Protein AF-C8PHV4-F1 (afdb_monomer_lite)

Structure (mmCIF, N/CA/C/O backbone):
data_AF-C8PHV4-F1
#
_entry.id   AF-C8PHV4-F1
#
loop_
_atom_site.group_PDB
_atom_site.id
_atom_site.type_symbol
_atom_site.label_atom_id
_atom_site.label_alt_id
_atom_site.label_comp_id
_atom_site.label_asym_id
_atom_site.label_entity_id
_atom_site.label_seq_id
_atom_site.pdbx_PDB_ins_code
_atom_site.Cartn_x
_atom_site.Cartn_y
_atom_site.Cartn_z
_atom_site.occupancy
_atom_site.B_iso_or_equiv
_atom_site.auth_seq_id
_atom_site.auth_comp_id
_atom_site.auth_asym_id
_atom_site.auth_atom_id
_atom_site.pdbx_PDB_model_num
ATOM 1 N N . MET A 1 1 ? -30.686 16.650 13.108 1.00 59.38 1 MET A N 1
ATOM 2 C CA . MET A 1 1 ? -30.000 15.373 13.413 1.00 59.38 1 MET A CA 1
ATOM 3 C C . MET A 1 1 ? -30.999 14.521 14.177 1.00 59.38 1 MET A C 1
ATOM 5 O O . MET A 1 1 ? -31.559 15.042 15.129 1.00 59.38 1 MET A O 1
ATOM 9 N N . SER A 1 2 ? -31.331 13.312 13.713 1.00 76.31 2 SER A N 1
ATOM 10 C CA . SER A 1 2 ? -32.359 12.484 14.365 1.00 76.31 2 SER A CA 1
ATOM 11 C C . SER A 1 2 ? -31.828 11.884 15.671 1.00 76.31 2 SER A C 1
ATOM 13 O O . SER A 1 2 ? -30.636 11.595 15.772 1.00 76.31 2 SER A O 1
ATOM 15 N N . GLU A 1 3 ? -32.700 11.666 16.656 1.00 83.81 3 GLU A N 1
ATOM 16 C CA . GLU A 1 3 ? -32.348 11.044 17.947 1.00 83.81 3 GLU A CA 1
ATOM 17 C C . GLU A 1 3 ? -31.638 9.695 17.760 1.00 83.81 3 GLU A C 1
ATOM 19 O O . GLU A 1 3 ? -30.653 9.396 18.433 1.00 83.81 3 GLU A O 1
ATOM 24 N N . LYS A 1 4 ? -32.062 8.925 16.749 1.00 82.69 4 LYS A N 1
ATOM 25 C CA . LYS A 1 4 ? -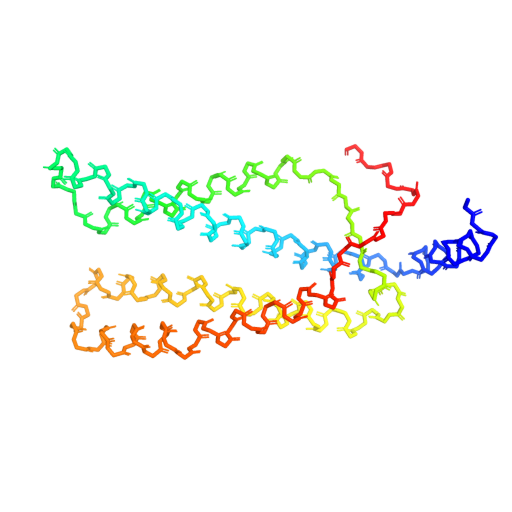31.419 7.669 16.344 1.00 82.69 4 LYS A CA 1
ATOM 26 C C . LYS A 1 4 ? -29.940 7.851 15.983 1.00 82.69 4 LYS A C 1
ATOM 28 O O . LYS A 1 4 ? -29.110 7.054 16.401 1.00 82.69 4 LYS A O 1
ATOM 33 N N . PHE A 1 5 ? -29.596 8.910 15.249 1.00 79.75 5 PHE A N 1
ATOM 34 C CA . PHE A 1 5 ? -28.210 9.184 14.862 1.00 79.75 5 PHE A CA 1
ATOM 35 C C . PHE A 1 5 ? -27.348 9.576 16.070 1.00 79.75 5 PHE A C 1
ATOM 37 O O . PHE A 1 5 ? -26.183 9.197 16.157 1.00 79.75 5 PHE A O 1
ATOM 44 N N . GLN A 1 6 ? -27.915 10.313 17.028 1.00 81.19 6 GLN A N 1
ATOM 45 C CA . GLN A 1 6 ? -27.213 10.658 18.266 1.00 81.19 6 GLN A CA 1
ATOM 46 C C . GLN A 1 6 ? -26.957 9.425 19.140 1.00 81.19 6 GLN A C 1
ATOM 48 O O . GLN A 1 6 ? -25.861 9.292 19.686 1.00 81.19 6 GLN A O 1
ATOM 53 N N . ALA A 1 7 ? -27.930 8.514 19.229 1.00 85.38 7 ALA A N 1
ATOM 54 C CA . ALA A 1 7 ? -27.778 7.246 19.935 1.00 85.38 7 ALA A CA 1
ATOM 55 C C . ALA A 1 7 ? -26.704 6.354 19.287 1.00 85.38 7 ALA A C 1
ATOM 57 O O . ALA A 1 7 ? -25.813 5.880 19.988 1.00 85.38 7 ALA A O 1
ATOM 58 N N . GLU A 1 8 ? -26.723 6.201 17.957 1.00 83.94 8 GLU A N 1
ATOM 59 C CA . GLU A 1 8 ? -25.713 5.426 17.217 1.00 83.94 8 GLU A CA 1
ATOM 60 C C . GLU A 1 8 ? -24.298 5.998 17.391 1.00 83.94 8 GLU A C 1
ATOM 62 O O . GLU A 1 8 ? -23.342 5.248 17.588 1.00 83.94 8 GLU A O 1
ATOM 67 N N . MET A 1 9 ? -24.145 7.326 17.359 1.00 84.06 9 MET A N 1
ATOM 68 C CA . MET A 1 9 ? -22.850 7.971 17.594 1.00 84.06 9 MET A CA 1
ATOM 69 C C . MET A 1 9 ? -22.354 7.757 19.026 1.00 84.06 9 MET A C 1
ATOM 71 O O . MET A 1 9 ? -21.175 7.476 19.217 1.00 84.06 9 MET A O 1
ATOM 75 N N . LYS A 1 10 ? -23.244 7.845 20.022 1.00 86.44 10 LYS A N 1
ATOM 76 C CA . LYS A 1 10 ? -22.900 7.595 21.428 1.00 86.44 10 LYS A CA 1
ATOM 77 C C . LYS A 1 10 ? -22.463 6.144 21.654 1.00 86.44 10 LYS A C 1
ATOM 79 O O . LYS A 1 10 ? -21.454 5.914 22.310 1.00 86.44 10 LYS A O 1
ATOM 84 N N . GLU A 1 11 ? -23.166 5.183 21.056 1.00 89.00 11 GLU A N 1
ATOM 85 C CA . GLU A 1 11 ? -22.778 3.767 21.093 1.00 89.00 11 GLU A CA 1
ATOM 86 C C . GLU A 1 11 ? -21.391 3.549 20.463 1.00 89.00 11 GLU A C 1
ATOM 88 O O . GLU A 1 11 ? -20.565 2.804 20.995 1.00 89.00 11 GLU A O 1
ATOM 93 N N . LEU A 1 12 ? -21.108 4.210 19.334 1.00 87.69 12 LEU A N 1
ATOM 94 C CA . LEU A 1 12 ? -19.807 4.117 18.673 1.00 87.69 12 LEU A CA 1
ATOM 95 C C . LEU A 1 12 ? -18.680 4.723 19.522 1.00 87.69 12 LEU A C 1
ATOM 97 O O . LEU A 1 12 ? -17.592 4.152 19.557 1.00 87.69 12 LEU A O 1
ATOM 101 N N . ASP A 1 13 ? -18.943 5.840 20.207 1.00 87.81 13 ASP A N 1
ATOM 102 C CA . ASP A 1 13 ? -17.991 6.484 21.119 1.00 87.81 13 ASP A CA 1
ATOM 103 C C . ASP A 1 13 ? -17.641 5.564 22.298 1.00 87.81 13 ASP A C 1
ATOM 105 O O . ASP A 1 13 ? -16.463 5.361 22.595 1.00 87.81 13 ASP A O 1
ATOM 109 N N . GLU A 1 14 ? -18.646 4.950 22.929 1.00 90.31 14 GLU A N 1
ATOM 110 C CA . GLU A 1 14 ? -18.457 4.001 24.035 1.00 90.31 14 GLU A CA 1
ATOM 111 C C . GLU A 1 14 ? -17.661 2.769 23.582 1.00 90.31 14 GLU A C 1
ATOM 113 O O . GLU A 1 14 ? -16.684 2.374 24.225 1.00 90.31 14 GLU A O 1
ATOM 118 N N . LYS A 1 15 ? -18.012 2.199 22.421 1.00 90.94 15 LYS A N 1
ATOM 119 C CA . LYS A 1 15 ? -17.269 1.074 21.836 1.00 90.94 15 LYS A CA 1
ATOM 120 C C . LYS A 1 15 ? -15.838 1.452 21.486 1.00 90.94 15 LYS A C 1
ATOM 122 O O . LYS A 1 15 ? -14.938 0.653 21.723 1.00 90.94 15 LYS A O 1
ATOM 127 N N . PHE A 1 16 ? -15.612 2.649 20.942 1.00 89.06 16 PHE A N 1
ATOM 128 C CA . PHE A 1 16 ? -14.277 3.139 20.607 1.00 89.06 16 PHE A CA 1
ATOM 129 C C . PHE A 1 16 ? -13.412 3.365 21.857 1.00 89.06 16 PHE A C 1
ATOM 131 O O . PHE A 1 16 ? -12.220 3.034 21.856 1.00 89.06 16 PHE A O 1
ATOM 138 N N . ALA A 1 17 ? -13.999 3.888 22.935 1.00 88.31 17 ALA A N 1
ATOM 139 C CA . ALA A 1 17 ? -13.327 4.053 24.221 1.00 88.31 17 ALA A CA 1
ATOM 140 C C . ALA A 1 17 ? -12.898 2.701 24.820 1.00 88.31 17 ALA A C 1
ATOM 142 O O . ALA A 1 17 ? -11.796 2.599 25.353 1.00 88.31 17 ALA A O 1
ATOM 143 N N . ALA A 1 18 ? -13.711 1.653 24.645 1.00 91.81 18 ALA A N 1
ATOM 144 C CA . ALA A 1 18 ? -13.425 0.304 25.134 1.00 91.81 18 ALA A CA 1
ATOM 145 C C . ALA A 1 18 ? -12.350 -0.468 24.332 1.00 91.81 18 ALA A C 1
ATOM 147 O O . ALA A 1 18 ? -11.864 -1.498 24.799 1.00 91.81 18 ALA A O 1
ATOM 148 N N . ILE A 1 19 ? -11.963 -0.012 23.131 1.00 90.75 19 ILE A N 1
ATOM 149 C CA . ILE A 1 19 ? -10.946 -0.696 22.310 1.00 90.75 19 ILE A CA 1
ATOM 150 C C . ILE A 1 19 ? -9.564 -0.556 22.964 1.00 90.75 19 ILE A C 1
ATOM 152 O O . ILE A 1 19 ? -9.140 0.571 23.240 1.00 90.75 19 ILE A O 1
ATOM 156 N N . PRO A 1 20 ? -8.803 -1.653 23.129 1.00 91.19 20 PRO A N 1
ATOM 157 C CA . PRO A 1 20 ? -7.472 -1.582 23.706 1.00 91.19 20 PRO A CA 1
ATOM 158 C C . PRO A 1 20 ? -6.499 -0.826 22.788 1.00 91.19 20 PRO A C 1
ATOM 160 O O . PRO A 1 20 ? -6.533 -0.920 21.555 1.00 91.19 20 PRO A O 1
ATOM 163 N N . GLU A 1 21 ? -5.581 -0.086 23.404 1.00 89.94 21 GLU A N 1
ATOM 164 C CA . GLU A 1 21 ? -4.673 0.835 22.708 1.00 89.94 21 GLU A CA 1
ATOM 165 C C . GLU A 1 21 ? -3.751 0.127 21.699 1.00 89.94 21 GLU A C 1
ATOM 167 O O . GLU A 1 21 ? -3.405 0.667 20.646 1.00 89.94 21 GLU A O 1
ATOM 172 N N . ASN A 1 22 ? -3.394 -1.133 21.962 1.00 91.19 22 ASN A N 1
ATOM 173 C CA . ASN A 1 22 ? -2.591 -1.941 21.043 1.00 91.19 22 ASN A CA 1
ATOM 174 C C . ASN A 1 22 ? -3.289 -2.170 19.687 1.00 91.19 22 ASN A C 1
ATOM 176 O O . ASN A 1 22 ? -2.614 -2.234 18.656 1.00 91.19 22 ASN A O 1
ATOM 180 N N . LEU A 1 23 ? -4.621 -2.296 19.664 1.00 91.06 23 LEU A N 1
ATOM 181 C CA . LEU A 1 23 ? -5.409 -2.456 18.441 1.00 91.06 23 LEU A CA 1
ATOM 182 C C . LEU A 1 23 ? -5.532 -1.132 17.692 1.00 91.06 23 LEU A C 1
ATOM 184 O O . LEU A 1 23 ? -5.331 -1.111 16.478 1.00 91.06 23 LEU A O 1
ATOM 188 N N . LYS A 1 24 ? -5.750 -0.022 18.408 1.00 89.94 24 LYS A N 1
ATOM 189 C CA . LYS A 1 24 ? -5.743 1.330 17.821 1.00 89.94 24 LYS A CA 1
ATOM 190 C C . LYS A 1 24 ? -4.397 1.640 17.162 1.00 89.94 24 LYS A C 1
ATOM 192 O O . LYS A 1 24 ? -4.354 2.048 16.004 1.00 89.94 24 LYS A O 1
ATOM 197 N N . LYS A 1 25 ? -3.285 1.326 17.836 1.00 89.75 25 LYS A N 1
ATOM 198 C CA . LYS A 1 25 ? -1.927 1.494 17.293 1.00 89.75 25 LYS A CA 1
ATOM 199 C C . LYS A 1 25 ? -1.675 0.632 16.054 1.00 89.75 25 LYS A C 1
ATOM 201 O O . LYS A 1 25 ? -1.018 1.086 15.118 1.00 89.75 25 LYS A O 1
ATOM 206 N N . ARG A 1 26 ? -2.174 -0.610 16.028 1.00 90.12 26 ARG A N 1
ATOM 207 C CA . ARG A 1 26 ? -2.098 -1.472 14.834 1.00 90.12 26 ARG A CA 1
ATOM 208 C C . ARG A 1 26 ? -2.889 -0.877 13.674 1.00 90.12 26 ARG A C 1
ATOM 210 O O . ARG A 1 26 ? -2.339 -0.740 12.585 1.00 90.12 26 ARG A O 1
ATOM 217 N N . TYR A 1 27 ? -4.127 -0.461 13.920 1.00 90.19 27 TYR A N 1
ATOM 218 C CA . TYR A 1 27 ? -4.964 0.202 12.924 1.00 90.19 27 TYR A CA 1
ATOM 219 C C . TYR A 1 27 ? -4.282 1.452 12.350 1.00 90.19 27 TYR A C 1
ATOM 221 O O . TYR A 1 27 ? -4.200 1.615 11.133 1.00 90.19 27 TYR A O 1
ATOM 229 N N . ASP A 1 28 ? -3.724 2.302 13.214 1.00 89.00 28 ASP A N 1
ATOM 230 C CA . ASP A 1 28 ? -3.008 3.511 12.807 1.00 89.00 28 ASP A CA 1
ATOM 231 C C . ASP A 1 2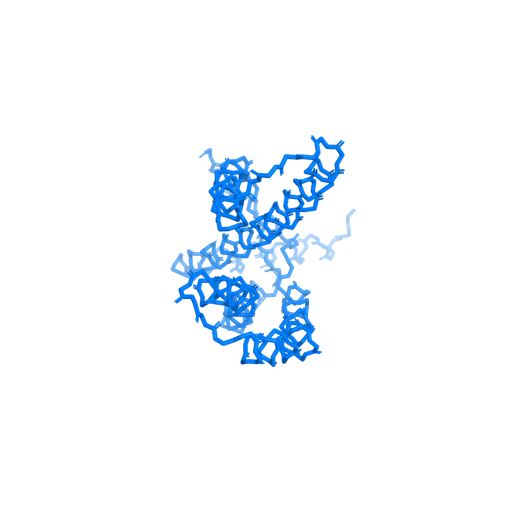8 ? -1.811 3.187 11.901 1.00 89.00 28 ASP A C 1
ATOM 233 O O . ASP A 1 28 ? -1.633 3.845 10.875 1.00 89.00 28 ASP A O 1
ATOM 237 N N . LYS A 1 29 ? -1.035 2.136 12.205 1.00 89.00 29 LYS A N 1
ATOM 238 C CA . LYS A 1 29 ? 0.040 1.659 11.317 1.00 89.00 29 LYS A CA 1
ATOM 239 C C . LYS A 1 29 ? -0.495 1.226 9.955 1.00 89.00 29 LYS A C 1
ATOM 241 O O . LYS A 1 29 ? 0.053 1.643 8.938 1.00 89.00 29 LYS A O 1
ATOM 246 N N . HIS A 1 30 ? -1.560 0.425 9.917 1.00 90.19 30 HIS A N 1
ATOM 247 C CA . HIS A 1 30 ? -2.147 -0.014 8.650 1.00 90.19 30 HIS A CA 1
ATOM 248 C C . HIS A 1 30 ? -2.653 1.169 7.820 1.00 90.19 30 HIS A C 1
ATOM 250 O O . HIS A 1 30 ? -2.355 1.249 6.629 1.00 90.19 30 HIS A O 1
ATOM 256 N N . ARG A 1 31 ? -3.329 2.133 8.457 1.00 86.88 31 ARG A N 1
ATOM 257 C CA . ARG A 1 31 ? -3.786 3.371 7.814 1.00 86.88 31 ARG A CA 1
ATOM 258 C C . ARG A 1 31 ? -2.624 4.190 7.253 1.00 86.88 31 ARG A C 1
ATOM 260 O O . ARG A 1 31 ? -2.753 4.740 6.160 1.00 86.88 31 ARG A O 1
ATOM 267 N N . LEU A 1 32 ? -1.515 4.285 7.986 1.00 87.50 32 LEU A N 1
ATOM 268 C CA . LEU A 1 32 ? -0.314 4.985 7.529 1.00 87.50 32 LEU A CA 1
ATOM 269 C C . LEU A 1 32 ? 0.322 4.291 6.323 1.00 87.50 32 LEU A C 1
ATOM 271 O O . LEU A 1 32 ? 0.647 4.971 5.357 1.00 87.50 32 LEU A O 1
ATOM 275 N N . ILE A 1 33 ? 0.441 2.960 6.337 1.00 87.75 33 ILE A N 1
ATOM 276 C CA . ILE A 1 33 ? 0.967 2.187 5.198 1.00 87.75 33 ILE A CA 1
ATOM 277 C C . ILE A 1 33 ? 0.100 2.403 3.955 1.00 87.75 33 ILE A C 1
ATOM 279 O O . ILE A 1 33 ? 0.627 2.690 2.881 1.00 87.75 33 ILE A O 1
ATOM 283 N N . ARG A 1 34 ? -1.228 2.346 4.098 1.00 87.69 34 ARG A N 1
ATOM 284 C CA . ARG A 1 34 ? -2.168 2.652 3.014 1.00 87.69 34 ARG A CA 1
ATOM 285 C C . ARG A 1 34 ? -1.971 4.059 2.457 1.00 87.69 34 ARG A C 1
ATOM 287 O O . ARG A 1 34 ? -1.868 4.244 1.252 1.00 87.69 34 ARG A O 1
ATOM 294 N N . CYS A 1 35 ? -1.930 5.062 3.332 1.00 85.94 35 CYS A N 1
ATOM 295 C CA . CYS A 1 35 ? -1.769 6.450 2.906 1.00 85.94 35 CYS A CA 1
ATOM 296 C C . CYS A 1 35 ? -0.422 6.655 2.201 1.00 85.94 35 CYS A C 1
ATOM 298 O O . CYS A 1 35 ? -0.382 7.238 1.122 1.00 85.94 35 CYS A O 1
ATOM 300 N N . SER A 1 36 ? 0.650 6.099 2.768 1.00 86.75 36 SER A N 1
ATOM 301 C CA . SER A 1 36 ? 1.995 6.143 2.199 1.00 86.75 36 SER A CA 1
ATOM 302 C C . SER A 1 36 ? 2.043 5.496 0.816 1.00 86.75 36 SER A C 1
ATOM 304 O O . SER A 1 36 ? 2.470 6.127 -0.141 1.00 86.75 36 SER A O 1
ATOM 306 N N . SER A 1 37 ? 1.538 4.268 0.682 1.00 86.56 37 SER A N 1
ATOM 307 C CA . SER A 1 37 ? 1.566 3.526 -0.584 1.00 86.56 37 SER A CA 1
ATOM 308 C C . SER A 1 37 ? 0.742 4.193 -1.686 1.00 86.56 37 SER A C 1
ATOM 310 O O . SER A 1 37 ? 1.229 4.307 -2.808 1.00 86.56 37 SER A O 1
ATOM 312 N N . MET A 1 38 ? -0.460 4.697 -1.383 1.00 86.25 38 MET A N 1
ATOM 313 C CA . MET A 1 38 ? -1.279 5.425 -2.361 1.00 86.25 38 MET A CA 1
ATOM 314 C C . MET A 1 38 ? -0.590 6.699 -2.853 1.00 86.25 38 MET A C 1
ATOM 316 O O . MET A 1 38 ? -0.555 6.961 -4.053 1.00 86.25 38 MET A O 1
ATOM 320 N N . VAL A 1 39 ? -0.051 7.494 -1.925 1.00 87.38 39 VAL A N 1
ATOM 321 C CA . VAL A 1 39 ? 0.619 8.758 -2.247 1.00 87.38 39 VAL A CA 1
ATOM 322 C C . VAL A 1 39 ? 1.910 8.495 -3.024 1.00 87.38 39 VAL A C 1
ATOM 324 O O . VAL A 1 39 ? 2.147 9.139 -4.043 1.00 87.38 39 VAL A O 1
ATOM 327 N N . PHE A 1 40 ? 2.687 7.494 -2.608 1.00 88.56 40 PHE A N 1
ATOM 328 C CA . PHE A 1 40 ? 3.899 7.071 -3.300 1.00 88.56 40 PHE A CA 1
ATOM 329 C C . PHE A 1 40 ? 3.612 6.610 -4.731 1.00 88.56 40 PHE A C 1
ATOM 331 O O . PHE A 1 40 ? 4.287 7.051 -5.659 1.00 88.56 40 PHE A O 1
ATOM 338 N N . LEU A 1 41 ? 2.598 5.764 -4.941 1.00 86.62 41 LEU A N 1
ATOM 339 C CA . LEU A 1 41 ? 2.216 5.308 -6.280 1.00 86.62 41 LEU A CA 1
ATOM 340 C C . LEU A 1 41 ? 1.729 6.468 -7.157 1.00 86.62 41 LEU A C 1
ATOM 342 O O . LEU A 1 41 ? 2.132 6.567 -8.315 1.00 86.62 41 LEU A O 1
ATOM 346 N N . ALA A 1 42 ? 0.910 7.368 -6.605 1.00 86.94 42 ALA A N 1
ATOM 347 C CA . ALA A 1 42 ? 0.413 8.535 -7.327 1.00 86.94 42 ALA A CA 1
ATOM 348 C C . ALA A 1 42 ? 1.552 9.472 -7.758 1.00 86.94 42 ALA A C 1
ATOM 350 O O . ALA A 1 42 ? 1.592 9.899 -8.912 1.00 86.94 42 ALA A O 1
ATOM 351 N N . PHE A 1 43 ? 2.504 9.760 -6.864 1.00 87.06 43 PHE A N 1
ATOM 352 C CA . PHE A 1 43 ? 3.666 10.576 -7.206 1.00 87.06 43 PHE A CA 1
ATOM 353 C C . PHE A 1 43 ? 4.612 9.865 -8.158 1.00 87.06 43 PHE A C 1
ATOM 355 O O . PHE A 1 43 ? 5.063 10.493 -9.107 1.00 87.06 43 PHE A O 1
ATOM 362 N N . LEU A 1 44 ? 4.882 8.574 -7.966 1.00 85.94 44 LEU A N 1
ATOM 363 C CA . LEU A 1 44 ? 5.753 7.820 -8.863 1.00 85.94 44 LEU A CA 1
ATOM 364 C C . LEU A 1 44 ? 5.199 7.832 -10.293 1.00 85.94 44 LEU A C 1
ATOM 366 O O . LEU A 1 44 ? 5.924 8.172 -11.224 1.00 85.94 44 LEU A O 1
ATOM 370 N N . PHE A 1 45 ? 3.904 7.545 -10.464 1.00 83.56 45 PHE A N 1
ATOM 371 C CA . PHE A 1 45 ? 3.254 7.572 -11.774 1.00 83.56 45 PHE A CA 1
ATOM 372 C C . PHE A 1 45 ? 3.165 8.990 -12.354 1.00 83.56 45 PHE A C 1
ATOM 374 O O . PHE A 1 45 ? 3.420 9.192 -13.543 1.00 83.56 45 PHE A O 1
ATOM 381 N N . GLY A 1 46 ? 2.840 9.984 -11.523 1.00 83.69 46 GLY A N 1
ATOM 382 C CA . GLY A 1 46 ? 2.771 11.387 -11.930 1.00 83.69 46 GLY A CA 1
ATOM 383 C C . GLY A 1 46 ? 4.126 11.934 -12.386 1.00 83.69 46 GLY A C 1
ATOM 384 O O . GLY A 1 46 ? 4.223 12.497 -13.473 1.00 83.69 46 GLY A O 1
ATOM 385 N N . ILE A 1 47 ? 5.180 11.715 -11.595 1.00 84.25 47 ILE A N 1
ATOM 386 C CA . ILE A 1 47 ? 6.554 12.118 -11.917 1.00 84.25 47 ILE A CA 1
ATOM 387 C C . ILE A 1 47 ? 7.023 11.398 -13.175 1.00 84.25 47 ILE A C 1
ATOM 389 O O . ILE A 1 47 ? 7.479 12.069 -14.095 1.00 84.25 47 ILE A O 1
ATOM 393 N N . ALA A 1 48 ? 6.867 10.072 -13.255 1.00 80.44 48 ALA A N 1
ATOM 394 C CA . ALA A 1 48 ? 7.249 9.310 -14.441 1.00 80.44 48 ALA A CA 1
ATOM 395 C C . ALA A 1 48 ? 6.563 9.862 -15.701 1.00 80.44 48 ALA A C 1
ATOM 397 O O . ALA A 1 48 ? 7.229 10.151 -16.689 1.00 80.44 48 ALA A O 1
ATOM 398 N N . SER A 1 49 ? 5.254 10.125 -15.636 1.00 81.00 49 SER A N 1
ATOM 399 C CA . SER A 1 49 ? 4.489 10.675 -16.761 1.00 81.00 49 SER A CA 1
ATOM 400 C C . SER A 1 49 ? 4.978 12.061 -17.200 1.00 81.00 49 SER A C 1
ATOM 402 O O . SER A 1 49 ? 5.100 12.326 -18.397 1.00 81.00 49 SER A O 1
ATOM 404 N N . VAL A 1 50 ? 5.254 12.961 -16.248 1.00 83.19 50 VAL A N 1
ATOM 405 C CA . VAL A 1 50 ? 5.742 14.321 -16.539 1.00 83.19 50 VAL A CA 1
ATOM 406 C C . VAL A 1 50 ? 7.167 14.283 -17.091 1.00 83.19 50 VAL A C 1
ATOM 408 O O . VAL A 1 50 ? 7.445 14.927 -18.100 1.00 83.19 50 VAL A O 1
ATOM 411 N N . VAL A 1 51 ? 8.053 13.506 -16.466 1.00 80.38 51 VAL A N 1
ATOM 412 C CA . VAL A 1 51 ? 9.458 13.367 -16.866 1.00 80.38 51 VAL A CA 1
ATOM 413 C C . VAL A 1 51 ? 9.570 12.756 -18.262 1.00 80.38 51 VAL A C 1
ATOM 415 O O . VAL A 1 51 ? 10.290 13.306 -19.091 1.00 80.38 51 VAL A O 1
ATOM 418 N N . SER A 1 52 ? 8.808 11.702 -18.575 1.00 77.69 52 SER A N 1
ATOM 419 C CA . SER A 1 52 ? 8.791 11.111 -19.921 1.00 77.69 52 SER A CA 1
ATOM 420 C C . SER A 1 52 ? 8.372 12.119 -20.997 1.00 77.69 52 SER A C 1
ATOM 422 O O . SER A 1 52 ? 8.988 12.176 -22.060 1.00 77.69 52 SER A O 1
ATOM 424 N N . ARG A 1 53 ? 7.364 12.962 -20.725 1.00 82.81 53 ARG A N 1
ATOM 425 C CA . ARG A 1 53 ? 6.954 14.025 -21.660 1.00 82.81 53 ARG A CA 1
ATOM 426 C C . ARG A 1 53 ? 8.008 15.118 -21.799 1.00 82.81 53 ARG A C 1
ATOM 428 O O . ARG A 1 53 ? 8.230 15.598 -22.905 1.00 82.81 53 ARG A O 1
ATOM 435 N N . LEU A 1 54 ? 8.655 15.504 -20.700 1.00 82.00 54 LEU A N 1
ATOM 436 C CA . LEU A 1 54 ? 9.701 16.524 -20.708 1.00 82.00 54 LEU A CA 1
ATOM 437 C C . LEU A 1 54 ? 10.924 16.067 -21.511 1.00 82.00 54 LEU A C 1
ATOM 439 O O . LEU A 1 54 ? 11.433 16.829 -22.325 1.00 82.00 54 LEU A O 1
ATOM 443 N N . ILE A 1 55 ? 11.357 14.819 -21.330 1.00 80.56 55 ILE A N 1
ATOM 444 C CA . ILE A 1 55 ? 12.465 14.231 -22.095 1.00 80.56 55 ILE A CA 1
ATOM 445 C C . ILE A 1 55 ? 12.144 14.222 -23.585 1.00 80.56 55 ILE A C 1
ATOM 447 O O . ILE A 1 55 ? 12.955 14.686 -24.378 1.00 80.56 55 ILE A O 1
ATOM 451 N N . SER A 1 56 ? 10.939 13.774 -23.954 1.00 79.50 56 SER A N 1
ATOM 452 C CA . SER A 1 56 ? 10.493 13.781 -25.350 1.00 79.50 56 SER A CA 1
ATOM 453 C C . SER A 1 56 ? 10.422 15.187 -25.951 1.00 79.50 56 SER A C 1
ATOM 455 O O . SER A 1 56 ? 10.517 15.319 -27.166 1.00 79.50 56 SER A O 1
ATOM 457 N N . TYR A 1 57 ? 10.207 16.220 -25.134 1.00 82.06 57 TYR A N 1
ATOM 458 C CA . TYR A 1 57 ? 10.107 17.606 -25.590 1.00 82.06 57 TYR A CA 1
ATOM 459 C C . TYR A 1 57 ? 11.475 18.289 -25.735 1.00 82.06 57 TYR A C 1
ATOM 461 O O . TYR A 1 57 ? 11.661 19.085 -26.649 1.00 82.06 57 TYR A O 1
ATOM 469 N N . VAL A 1 58 ? 12.423 18.000 -24.836 1.00 83.06 58 VAL A N 1
ATOM 470 C CA . VAL A 1 58 ? 13.738 18.672 -24.767 1.00 83.06 58 VAL A CA 1
ATOM 471 C C . VAL A 1 58 ? 14.864 17.833 -25.401 1.00 83.06 58 VAL A C 1
ATOM 473 O O . VAL A 1 58 ? 15.997 18.291 -25.469 1.00 83.06 58 VAL A O 1
ATOM 476 N N . ASP A 1 59 ? 14.565 16.618 -25.869 1.00 78.31 59 ASP A N 1
ATOM 477 C CA . ASP A 1 59 ? 15.527 15.663 -26.449 1.00 78.31 59 ASP A CA 1
ATOM 478 C C . ASP A 1 59 ? 16.729 15.372 -25.524 1.00 78.31 59 ASP A C 1
ATOM 480 O O . ASP A 1 59 ? 17.888 15.285 -25.926 1.00 78.31 59 ASP A O 1
ATOM 484 N N . ILE A 1 60 ? 16.454 15.260 -24.220 1.00 76.50 60 ILE A N 1
ATOM 485 C CA . ILE A 1 60 ? 17.484 14.988 -23.211 1.00 76.50 60 ILE A CA 1
ATOM 486 C C . ILE A 1 60 ? 17.801 13.490 -23.201 1.00 76.50 60 ILE A C 1
ATOM 488 O O . ILE A 1 60 ? 16.990 12.680 -22.754 1.00 76.50 60 ILE A O 1
ATOM 492 N N . GLN A 1 61 ? 19.023 13.113 -23.579 1.00 71.31 61 GLN A N 1
ATOM 493 C CA . GLN A 1 61 ? 19.532 11.756 -23.360 1.00 71.31 61 GLN A CA 1
ATOM 494 C C . GLN A 1 61 ? 19.977 11.571 -21.905 1.00 71.31 61 GLN A C 1
ATOM 496 O O . GLN A 1 61 ? 21.120 11.824 -21.534 1.00 71.31 61 GLN A O 1
ATOM 501 N N . MET A 1 62 ? 19.047 11.115 -21.069 1.00 71.44 62 MET A N 1
ATOM 502 C CA . MET A 1 62 ? 19.327 10.615 -19.723 1.00 71.44 62 MET A CA 1
ATOM 503 C C . MET A 1 62 ? 19.187 9.087 -19.702 1.00 71.44 62 MET A C 1
ATOM 505 O O . MET A 1 62 ? 18.234 8.562 -20.279 1.00 71.44 62 MET A O 1
ATOM 509 N N . PRO A 1 63 ? 20.081 8.354 -19.016 1.00 79.12 63 PRO A N 1
ATOM 510 C CA . PRO A 1 63 ? 19.933 6.912 -18.867 1.00 79.12 63 PRO A CA 1
ATOM 511 C C . PRO A 1 63 ? 18.678 6.585 -18.041 1.00 79.12 63 PRO A C 1
ATOM 513 O O . PRO A 1 63 ? 18.516 7.089 -16.927 1.00 79.12 63 PRO A O 1
ATOM 516 N N . GLU A 1 64 ? 17.809 5.709 -18.558 1.00 74.44 64 GLU A N 1
ATOM 517 C CA . GLU A 1 64 ? 16.559 5.295 -17.891 1.00 74.44 64 GLU A CA 1
ATOM 518 C C . GLU A 1 64 ? 16.728 4.854 -16.420 1.00 74.44 64 GLU A C 1
ATOM 520 O O . GLU A 1 64 ? 15.925 5.290 -15.589 1.00 74.44 64 GLU A O 1
ATOM 525 N N . PRO A 1 65 ? 17.785 4.093 -16.042 1.00 77.31 65 PRO A N 1
ATOM 526 C CA . PRO A 1 65 ? 18.110 3.773 -14.646 1.00 77.31 65 PRO A CA 1
ATOM 527 C C . PRO A 1 65 ? 18.128 4.987 -13.717 1.00 77.31 65 PRO A C 1
ATOM 529 O O . PRO A 1 65 ? 17.577 4.957 -12.617 1.00 77.31 65 PRO A O 1
ATOM 532 N N . LEU A 1 66 ? 18.746 6.076 -14.171 1.00 80.25 66 LEU A N 1
ATOM 533 C CA . LEU A 1 66 ? 18.948 7.269 -13.363 1.00 80.25 66 LEU A CA 1
ATOM 534 C C . LEU A 1 66 ? 17.642 8.053 -13.193 1.00 80.25 66 LEU A C 1
ATOM 536 O O . LEU A 1 66 ? 17.346 8.522 -12.095 1.00 80.25 66 LEU A O 1
ATOM 540 N N . LEU A 1 67 ? 16.828 8.129 -14.247 1.00 79.75 67 LEU A N 1
ATOM 541 C CA . LEU A 1 67 ? 15.519 8.786 -14.213 1.00 79.75 67 LEU A CA 1
ATOM 542 C C . LEU A 1 67 ? 14.559 8.112 -13.234 1.00 79.75 67 LEU A C 1
ATOM 544 O O . LEU A 1 67 ? 13.894 8.791 -12.451 1.00 79.75 67 LEU A O 1
ATOM 548 N N . PHE A 1 68 ? 14.516 6.781 -13.238 1.00 80.69 68 PHE A N 1
ATOM 549 C CA . PHE A 1 68 ? 13.695 6.031 -12.295 1.00 80.69 68 PHE A CA 1
ATOM 550 C C . PHE A 1 68 ? 14.156 6.234 -10.851 1.00 80.69 68 PHE A C 1
ATOM 552 O O . PHE A 1 68 ? 13.328 6.500 -9.983 1.00 80.69 68 PHE A O 1
ATOM 559 N N . CYS A 1 69 ? 15.466 6.181 -10.588 1.00 81.88 69 CYS A N 1
ATOM 560 C CA . CYS A 1 69 ? 16.010 6.446 -9.256 1.00 81.88 69 CYS A CA 1
ATOM 561 C C . CYS A 1 69 ? 15.611 7.839 -8.748 1.00 81.88 69 CYS A C 1
ATOM 563 O O . CYS A 1 69 ? 15.142 7.972 -7.617 1.00 81.88 69 CYS A O 1
ATOM 565 N N . VAL A 1 70 ? 15.730 8.870 -9.592 1.00 84.38 70 VAL A N 1
ATOM 566 C CA . VAL A 1 70 ? 15.292 10.235 -9.258 1.00 84.38 70 VAL A CA 1
ATOM 567 C C . VAL A 1 70 ? 13.789 10.274 -8.969 1.00 84.38 70 VAL A C 1
ATOM 569 O O . VAL A 1 70 ? 13.379 10.861 -7.966 1.00 84.38 70 VAL A O 1
ATOM 572 N N . ALA A 1 71 ? 12.967 9.616 -9.791 1.00 85.31 71 ALA A N 1
ATOM 573 C CA . ALA A 1 71 ? 11.519 9.566 -9.598 1.00 85.31 71 ALA A CA 1
ATOM 574 C C . ALA A 1 71 ? 11.122 8.869 -8.285 1.00 85.31 71 ALA A C 1
ATOM 576 O O . ALA A 1 71 ? 10.257 9.367 -7.562 1.00 85.31 71 ALA A O 1
ATOM 577 N N . VAL A 1 72 ? 11.781 7.760 -7.939 1.00 85.75 72 VAL A N 1
ATOM 578 C CA . VAL A 1 72 ? 11.562 7.036 -6.679 1.00 85.75 72 VAL A CA 1
ATOM 579 C C . VAL A 1 72 ? 11.945 7.901 -5.483 1.00 85.75 72 VAL A C 1
ATOM 581 O O . VAL A 1 72 ? 11.137 8.055 -4.568 1.00 85.75 72 VAL A O 1
ATOM 584 N N . VAL A 1 73 ? 13.135 8.510 -5.491 1.00 87.00 73 VAL A N 1
ATOM 585 C CA . VAL A 1 73 ? 13.599 9.371 -4.389 1.00 87.00 73 VAL A CA 1
ATOM 586 C C . VAL A 1 73 ? 12.661 10.562 -4.197 1.00 87.00 73 VAL A C 1
ATOM 588 O O . VAL A 1 73 ? 12.240 10.842 -3.074 1.00 87.00 73 VAL A O 1
ATOM 591 N N . LEU A 1 74 ? 12.271 11.232 -5.284 1.00 87.06 74 LEU A N 1
ATOM 592 C CA . LEU A 1 74 ? 11.354 12.366 -5.220 1.00 87.06 74 LEU A CA 1
ATOM 593 C C . LEU A 1 74 ? 9.973 11.945 -4.700 1.00 87.06 74 LEU A C 1
ATOM 595 O O . LEU A 1 74 ? 9.406 12.625 -3.844 1.00 87.06 74 LEU A O 1
ATOM 599 N N . SER A 1 75 ? 9.463 10.795 -5.149 1.00 87.50 75 SER A N 1
ATOM 600 C CA . SER A 1 75 ? 8.204 10.233 -4.659 1.00 87.50 75 SER A CA 1
ATOM 601 C C . SER A 1 75 ? 8.255 9.916 -3.159 1.00 87.50 75 SER A C 1
ATOM 603 O O . SER A 1 75 ? 7.318 10.248 -2.428 1.00 87.50 75 SER A O 1
ATOM 605 N N . ILE A 1 76 ? 9.364 9.359 -2.655 1.00 87.06 76 ILE A N 1
ATOM 606 C CA . ILE A 1 76 ? 9.566 9.110 -1.217 1.00 87.06 76 ILE A CA 1
ATOM 607 C C . ILE A 1 76 ? 9.536 10.427 -0.432 1.00 87.06 76 ILE A C 1
ATOM 609 O O . ILE A 1 76 ? 8.807 10.534 0.558 1.00 87.06 76 ILE A O 1
ATOM 613 N N . CYS A 1 77 ? 10.281 11.442 -0.880 1.00 86.69 77 CYS A N 1
ATOM 614 C CA . CYS A 1 77 ? 10.332 12.751 -0.226 1.00 86.69 77 CYS A CA 1
ATOM 615 C C . CYS A 1 77 ? 8.950 13.419 -0.160 1.00 86.69 77 CYS A C 1
ATOM 617 O O . CYS A 1 77 ? 8.536 13.890 0.902 1.00 86.69 77 CYS A O 1
ATOM 619 N N . LEU A 1 78 ? 8.210 13.420 -1.274 1.00 85.81 78 LEU A N 1
ATOM 620 C CA . LEU A 1 78 ? 6.862 13.985 -1.338 1.00 85.81 78 LEU A CA 1
ATOM 621 C C . LEU A 1 78 ? 5.874 13.201 -0.471 1.00 85.81 78 LEU A C 1
ATOM 623 O O . LEU A 1 78 ? 5.066 13.797 0.239 1.00 85.81 78 LEU A O 1
ATOM 627 N N . THR A 1 79 ? 5.975 11.872 -0.463 1.00 85.56 79 THR A N 1
ATOM 628 C CA . THR A 1 79 ? 5.147 11.015 0.393 1.00 85.56 79 THR A CA 1
ATOM 629 C C . THR A 1 79 ? 5.378 11.328 1.869 1.00 85.56 79 THR A C 1
ATOM 631 O O . THR A 1 79 ? 4.418 11.544 2.609 1.00 85.56 79 THR A O 1
ATOM 634 N N . ALA A 1 80 ? 6.638 11.436 2.301 1.00 84.19 80 ALA A N 1
ATOM 635 C CA . ALA A 1 80 ? 6.982 11.800 3.674 1.00 84.19 80 ALA A CA 1
ATOM 636 C C . ALA A 1 80 ? 6.451 13.193 4.055 1.00 84.19 80 ALA A C 1
ATOM 638 O O . ALA A 1 80 ? 5.906 13.377 5.148 1.00 84.19 80 ALA A O 1
ATOM 639 N N . PHE A 1 81 ? 6.555 14.164 3.144 1.00 85.12 81 PHE A N 1
ATOM 640 C CA . PHE A 1 81 ? 6.005 15.504 3.338 1.00 85.12 81 PHE A CA 1
ATOM 641 C C . PHE A 1 81 ? 4.475 15.486 3.484 1.00 85.12 81 PHE A C 1
ATOM 643 O O . PHE A 1 81 ? 3.943 16.018 4.459 1.00 85.12 81 PHE A O 1
ATOM 650 N N . CYS A 1 82 ? 3.758 14.808 2.584 1.00 81.31 82 CYS A N 1
ATOM 651 C CA . CYS A 1 82 ? 2.301 14.682 2.649 1.00 81.31 82 CYS A CA 1
ATOM 652 C C . CYS A 1 82 ? 1.828 13.988 3.931 1.00 81.31 82 CYS A C 1
ATOM 654 O O . CYS A 1 82 ? 0.863 14.440 4.548 1.00 81.31 82 CYS A O 1
ATOM 656 N N . LEU A 1 83 ? 2.522 12.932 4.369 1.00 82.19 83 LEU A N 1
ATOM 657 C CA . LEU A 1 83 ? 2.215 12.247 5.627 1.00 82.19 83 LEU A CA 1
ATOM 658 C C . LEU A 1 83 ? 2.402 13.167 6.840 1.00 82.19 83 LEU A C 1
ATOM 660 O O . LEU A 1 83 ? 1.596 13.114 7.764 1.00 82.19 83 LEU A O 1
ATOM 664 N N . LYS A 1 84 ? 3.404 14.056 6.822 1.00 79.81 84 LYS A N 1
ATOM 665 C CA . LYS A 1 84 ? 3.607 15.067 7.875 1.00 79.81 84 LYS A CA 1
ATOM 666 C C . LYS A 1 84 ? 2.467 16.091 7.930 1.00 79.81 84 LYS A C 1
ATOM 668 O O . LYS A 1 84 ? 2.120 16.571 9.008 1.00 79.81 84 LYS A O 1
ATOM 673 N N . CYS A 1 85 ? 1.870 16.417 6.785 1.00 73.25 85 CYS A N 1
ATOM 674 C CA . CYS A 1 85 ? 0.723 17.323 6.693 1.00 73.25 85 CYS A CA 1
ATOM 675 C C . CYS A 1 85 ? -0.615 16.654 7.062 1.00 73.25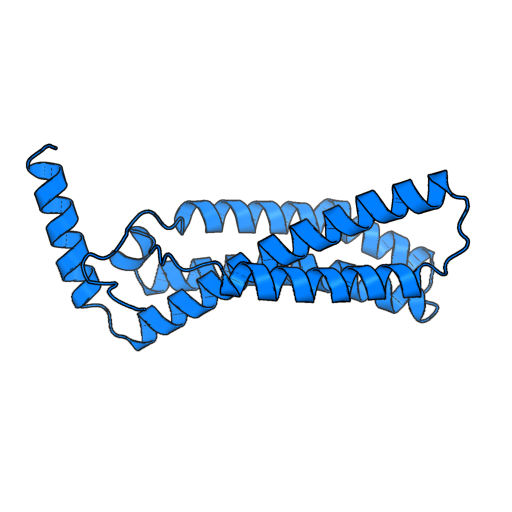 85 CYS A C 1
ATOM 677 O O . CYS A 1 85 ? -1.596 17.346 7.339 1.00 73.25 85 CYS A O 1
ATOM 679 N N . TYR A 1 86 ? -0.680 15.320 7.079 1.00 70.00 86 TYR A N 1
ATOM 680 C CA . TYR A 1 86 ? -1.916 14.576 7.306 1.00 70.00 86 TYR A CA 1
ATOM 681 C C . TYR A 1 86 ? -2.246 14.459 8.803 1.00 70.00 86 TYR A C 1
ATOM 683 O O . TYR A 1 86 ? -1.835 13.519 9.479 1.00 70.00 86 TYR A O 1
ATOM 691 N N . LYS A 1 87 ? -3.006 15.426 9.336 1.00 61.25 87 LYS A N 1
ATOM 692 C CA . LYS A 1 87 ? -3.302 15.511 10.781 1.00 61.25 87 LYS A CA 1
ATOM 693 C C . LYS A 1 87 ? -4.601 14.847 11.246 1.00 61.25 87 LYS A C 1
ATOM 695 O O . LYS A 1 87 ? -4.757 14.598 12.434 1.00 61.25 87 LYS A O 1
ATOM 700 N N . THR A 1 88 ? -5.547 14.555 10.352 1.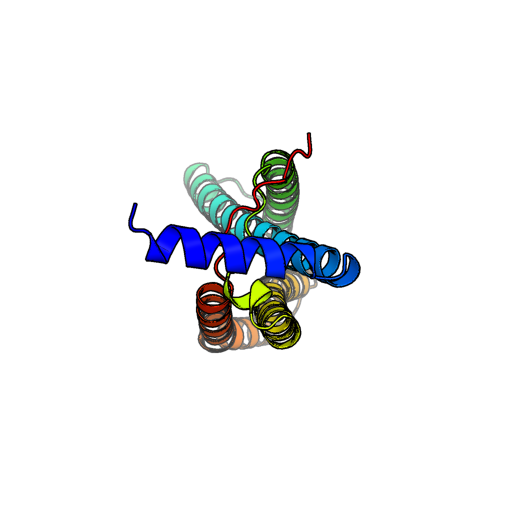00 66.88 88 THR A N 1
ATOM 701 C CA . THR A 1 88 ? -6.868 14.056 10.782 1.00 66.88 88 THR A CA 1
ATOM 702 C C . THR A 1 88 ? -6.910 12.533 10.828 1.00 66.88 88 THR A C 1
ATOM 704 O O . THR A 1 88 ? -6.753 11.851 9.812 1.00 66.88 88 THR A O 1
ATOM 707 N N . LYS A 1 89 ? -7.144 11.977 12.019 1.00 76.94 89 LYS A N 1
ATOM 708 C CA . LYS A 1 89 ? -7.355 10.543 12.193 1.00 76.94 89 LYS A CA 1
ATOM 709 C C . LYS A 1 89 ? -8.825 10.215 11.954 1.00 76.94 89 LYS A C 1
ATOM 711 O O . LYS A 1 89 ? -9.720 10.757 12.591 1.00 76.94 89 LYS A O 1
ATOM 716 N N . LYS A 1 90 ? -9.069 9.312 11.008 1.00 85.56 90 LYS A N 1
ATOM 717 C CA . LYS A 1 90 ? -10.392 8.727 10.767 1.00 85.56 90 LYS A CA 1
ATOM 718 C C . LYS A 1 90 ? -10.326 7.229 11.006 1.00 85.56 90 LYS A C 1
ATOM 720 O O . LYS A 1 90 ? -9.385 6.567 10.541 1.00 85.56 90 LYS A O 1
ATOM 725 N N . TYR A 1 91 ? -11.324 6.706 11.703 1.00 86.75 91 TYR A N 1
ATOM 726 C CA . TYR A 1 91 ? -11.490 5.280 11.957 1.00 86.75 91 TYR A CA 1
ATOM 727 C C . TYR A 1 91 ? -12.680 4.747 11.160 1.00 86.75 91 TYR A C 1
ATOM 729 O O . TYR A 1 91 ? -13.646 5.460 10.885 1.00 86.75 91 TYR A O 1
ATOM 737 N N . SER A 1 92 ? -12.586 3.496 10.721 1.00 89.00 92 SER A N 1
ATOM 738 C CA . SER A 1 92 ? -13.708 2.818 10.081 1.00 89.00 92 SER A CA 1
ATOM 739 C C . SER A 1 92 ? -14.741 2.452 11.141 1.00 89.00 92 SER A C 1
ATOM 741 O O . SER A 1 92 ? -14.392 1.896 12.182 1.00 89.00 92 SER A O 1
ATOM 743 N N . SER A 1 93 ? -16.023 2.699 10.867 1.00 87.06 93 SER A N 1
ATOM 744 C CA . SER A 1 93 ? -17.102 2.170 11.713 1.00 87.06 93 SER A CA 1
ATOM 745 C C . SER A 1 93 ? -17.041 0.637 11.797 1.00 87.06 93 SER A C 1
ATOM 747 O O . SER A 1 93 ? -17.348 0.059 12.838 1.00 87.06 93 SER A O 1
ATOM 749 N N . PHE A 1 94 ? -16.559 -0.026 10.736 1.00 89.00 94 PHE A N 1
ATOM 750 C CA . PHE A 1 94 ? -16.354 -1.472 10.719 1.00 89.00 94 PHE A CA 1
ATOM 751 C C . PHE A 1 94 ? -15.300 -1.925 11.736 1.00 89.00 94 PHE A C 1
ATOM 753 O O . PHE A 1 94 ? -15.528 -2.905 12.437 1.00 89.00 94 PHE A O 1
ATOM 760 N N . PHE A 1 95 ? -14.206 -1.174 11.895 1.00 91.62 95 PHE A N 1
ATOM 761 C CA . PHE A 1 95 ? -13.178 -1.456 12.905 1.00 91.62 95 PHE A CA 1
ATOM 762 C C . PHE A 1 95 ? -13.729 -1.394 14.330 1.00 91.62 95 PHE A C 1
ATOM 764 O O . PHE A 1 95 ? -13.377 -2.221 15.166 1.00 91.62 95 PHE A O 1
ATOM 771 N N . ILE A 1 96 ? -14.624 -0.442 14.598 1.00 90.25 96 ILE A N 1
ATOM 772 C CA . ILE A 1 96 ? -15.222 -0.275 15.927 1.00 90.25 96 ILE A CA 1
ATOM 773 C C . ILE A 1 96 ? -16.164 -1.437 16.257 1.00 90.25 96 ILE A C 1
ATOM 775 O O . ILE A 1 96 ? -16.265 -1.843 17.411 1.00 90.25 96 ILE A O 1
ATOM 779 N N . LYS A 1 97 ? -16.831 -1.994 15.240 1.00 89.38 97 LYS A N 1
ATOM 780 C CA . LYS A 1 97 ? -17.752 -3.126 15.394 1.00 89.38 97 LYS A CA 1
ATOM 781 C C . LYS A 1 97 ? -17.034 -4.479 15.428 1.00 89.38 97 LYS A C 1
ATOM 783 O O . LYS A 1 97 ? -17.400 -5.317 16.238 1.00 89.38 97 LYS A O 1
ATOM 788 N N . ASN A 1 98 ? -16.042 -4.691 14.560 1.00 92.62 98 ASN A N 1
ATOM 789 C CA . ASN A 1 98 ? -15.327 -5.958 14.383 1.00 92.62 98 ASN A CA 1
ATOM 790 C C . ASN A 1 98 ? -13.828 -5.706 14.158 1.00 92.62 98 ASN A C 1
ATOM 792 O O . ASN A 1 98 ? -13.361 -5.556 13.026 1.00 92.62 98 ASN A O 1
ATOM 796 N N . GLN A 1 99 ? -13.069 -5.669 15.253 1.00 91.12 99 GLN A N 1
ATOM 797 C CA . GLN A 1 99 ? -11.658 -5.271 15.255 1.00 91.12 99 GLN A CA 1
ATOM 798 C C . GLN A 1 99 ? -10.774 -6.244 14.464 1.00 91.12 99 GLN A C 1
ATOM 800 O O . GLN A 1 99 ? -10.048 -5.815 13.567 1.00 91.12 99 GLN A O 1
ATOM 805 N N . ASP A 1 100 ? -10.863 -7.545 14.755 1.00 90.88 100 ASP A N 1
ATOM 806 C CA . ASP A 1 100 ? -9.997 -8.563 14.147 1.00 90.88 100 ASP A CA 1
ATOM 807 C C . ASP A 1 100 ? -10.211 -8.667 12.637 1.00 90.88 100 ASP A C 1
ATOM 809 O O . ASP A 1 100 ? -9.257 -8.588 11.866 1.00 90.88 100 ASP A O 1
ATOM 813 N N . VAL A 1 101 ? -11.472 -8.730 12.199 1.00 92.88 101 VAL A N 1
ATOM 814 C CA . VAL A 1 101 ? -11.810 -8.805 10.769 1.00 92.88 101 VAL A CA 1
ATOM 815 C C . VAL A 1 101 ? -11.341 -7.548 10.040 1.00 92.88 101 VAL A C 1
ATOM 817 O O . VAL A 1 101 ? -10.782 -7.634 8.948 1.00 92.88 101 VAL A O 1
ATOM 820 N N . SER A 1 102 ? -11.514 -6.372 10.649 1.00 92.19 102 SER A N 1
ATOM 821 C CA . SER A 1 102 ? -11.048 -5.117 10.061 1.00 92.19 102 SER A CA 1
ATOM 822 C C . SER A 1 102 ? -9.527 -5.100 9.888 1.00 92.19 102 SER A C 1
ATOM 824 O O . SER A 1 102 ? -9.046 -4.724 8.818 1.00 92.19 102 SER A O 1
ATOM 826 N N . LEU A 1 103 ? -8.763 -5.555 10.886 1.00 92.75 103 LEU A N 1
ATOM 827 C CA . LEU A 1 103 ? -7.302 -5.646 10.796 1.00 92.75 103 LEU A CA 1
ATOM 828 C C . LEU A 1 103 ? -6.838 -6.676 9.757 1.00 92.75 103 LEU A C 1
ATOM 830 O O . LEU A 1 103 ? -5.868 -6.429 9.035 1.00 92.75 103 LEU A O 1
ATOM 834 N N . THR A 1 104 ? -7.544 -7.799 9.630 1.00 93.94 104 THR A N 1
ATOM 835 C CA . THR A 1 104 ? -7.271 -8.797 8.591 1.00 93.94 104 THR A CA 1
ATOM 836 C C . THR A 1 104 ? -7.492 -8.214 7.195 1.00 93.94 104 THR A C 1
ATOM 838 O O . THR A 1 104 ? -6.613 -8.329 6.343 1.00 93.94 104 THR A O 1
ATOM 841 N N . ILE A 1 105 ? -8.606 -7.509 6.967 1.00 93.88 105 ILE A N 1
ATOM 842 C CA . ILE A 1 105 ? -8.875 -6.825 5.690 1.00 93.88 105 ILE A CA 1
ATOM 843 C C . ILE A 1 105 ? -7.784 -5.788 5.387 1.00 93.88 105 ILE A C 1
ATOM 845 O O . ILE A 1 105 ? -7.299 -5.721 4.262 1.00 93.88 105 ILE A O 1
ATOM 849 N N . PHE A 1 106 ? -7.340 -5.023 6.388 1.00 91.62 106 PHE A N 1
ATOM 850 C CA . PHE A 1 106 ? -6.233 -4.073 6.231 1.00 91.62 106 PHE A CA 1
ATOM 851 C C . PHE A 1 106 ? -4.903 -4.740 5.877 1.00 91.62 106 PHE A C 1
ATOM 853 O O . PHE A 1 106 ? -4.081 -4.154 5.174 1.00 91.62 106 PHE A O 1
ATOM 860 N N . THR A 1 107 ? -4.664 -5.949 6.383 1.00 92.69 107 THR A N 1
ATOM 861 C CA . THR A 1 107 ? -3.483 -6.729 6.010 1.00 92.69 107 THR A CA 1
ATOM 862 C C . THR A 1 107 ? -3.535 -7.086 4.530 1.00 92.69 107 THR A C 1
ATOM 864 O O . THR A 1 107 ? -2.585 -6.778 3.820 1.00 92.69 107 THR A O 1
ATOM 867 N N . PHE A 1 108 ? -4.656 -7.628 4.042 1.00 93.62 108 PHE A N 1
ATOM 868 C CA . PHE A 1 108 ? -4.828 -7.933 2.617 1.00 93.62 108 PHE A CA 1
ATOM 869 C C . PHE A 1 108 ? -4.703 -6.694 1.726 1.00 93.62 108 PHE A C 1
ATOM 871 O O . PHE A 1 108 ? -4.009 -6.744 0.711 1.00 93.62 108 PHE A O 1
ATOM 878 N N . GLU A 1 109 ? -5.311 -5.577 2.133 1.00 93.00 109 GLU A N 1
ATOM 879 C CA . GLU A 1 109 ? -5.197 -4.290 1.442 1.00 93.00 109 GLU A CA 1
ATOM 880 C C . GLU A 1 109 ? -3.731 -3.870 1.292 1.00 93.00 109 GLU A C 1
ATOM 882 O O . GLU A 1 109 ? -3.253 -3.632 0.184 1.00 93.00 109 GLU A O 1
ATOM 887 N N . ASN A 1 110 ? -2.993 -3.847 2.404 1.00 92.75 110 ASN A N 1
ATOM 888 C CA . ASN A 1 110 ? -1.596 -3.427 2.419 1.00 92.75 110 ASN A CA 1
ATOM 889 C C . ASN A 1 110 ? -0.688 -4.404 1.667 1.00 92.75 110 ASN A C 1
ATOM 891 O O . ASN A 1 110 ? 0.272 -3.969 1.034 1.00 92.75 110 ASN A O 1
ATOM 895 N N . THR A 1 111 ? -0.972 -5.708 1.714 1.00 93.31 111 THR A N 1
ATOM 896 C CA . THR A 1 111 ? -0.256 -6.713 0.923 1.00 93.31 111 THR A CA 1
ATOM 897 C C . THR A 1 111 ? -0.467 -6.476 -0.569 1.00 93.31 111 THR A C 1
ATOM 899 O O . THR A 1 111 ? 0.504 -6.490 -1.321 1.00 93.31 111 THR A O 1
ATOM 902 N N . ALA A 1 112 ? -1.697 -6.188 -1.005 1.00 94.12 112 ALA A N 1
ATOM 903 C CA . ALA A 1 112 ? -1.972 -5.849 -2.398 1.00 94.12 112 ALA A CA 1
ATOM 904 C C . ALA A 1 112 ? -1.226 -4.573 -2.827 1.00 94.12 112 ALA A C 1
ATOM 906 O O . ALA A 1 112 ? -0.578 -4.564 -3.873 1.00 94.12 112 ALA A O 1
ATOM 907 N N . SER A 1 113 ? -1.231 -3.525 -1.993 1.00 92.12 113 SER A N 1
ATOM 908 C CA . SER A 1 113 ? -0.443 -2.309 -2.242 1.00 92.12 113 SER A CA 1
ATOM 909 C C . SER A 1 113 ? 1.058 -2.586 -2.323 1.00 92.12 113 SER A C 1
ATOM 911 O O . SER A 1 113 ? 1.747 -2.010 -3.161 1.00 92.12 113 SER A O 1
ATOM 913 N N . LEU A 1 114 ? 1.576 -3.471 -1.469 1.00 91.94 114 LEU A N 1
ATOM 914 C CA . LEU A 1 114 ? 2.986 -3.843 -1.469 1.00 91.94 114 LEU A CA 1
ATOM 915 C C . LEU A 1 114 ? 3.372 -4.552 -2.771 1.00 91.94 114 LEU A C 1
ATOM 917 O O . LEU A 1 114 ? 4.393 -4.206 -3.356 1.00 91.94 114 LEU A O 1
ATOM 921 N N . VAL A 1 115 ? 2.553 -5.491 -3.254 1.00 93.56 115 VAL A N 1
ATOM 922 C CA . VAL A 1 115 ? 2.782 -6.175 -4.540 1.00 93.56 115 VAL A CA 1
ATOM 923 C C . VAL A 1 115 ? 2.791 -5.172 -5.697 1.00 93.56 115 VAL A C 1
ATOM 925 O O . VAL A 1 115 ? 3.682 -5.236 -6.544 1.00 93.56 115 VAL A O 1
ATOM 928 N N . LEU A 1 116 ? 1.868 -4.201 -5.686 1.00 91.88 116 LEU A N 1
ATOM 929 C CA . LEU A 1 116 ? 1.790 -3.146 -6.703 1.00 91.88 116 LEU A CA 1
ATOM 930 C C . LEU A 1 116 ? 3.030 -2.237 -6.748 1.00 91.88 116 LEU A C 1
ATOM 932 O O . LEU A 1 116 ? 3.339 -1.666 -7.790 1.00 91.88 116 LEU A O 1
ATOM 936 N N . VAL A 1 117 ? 3.741 -2.085 -5.629 1.00 89.50 117 VAL A N 1
ATOM 937 C CA . VAL A 1 117 ? 4.965 -1.273 -5.542 1.00 89.50 117 VAL A CA 1
ATOM 938 C C . VAL A 1 117 ? 6.217 -2.106 -5.813 1.00 89.50 117 VAL A C 1
ATOM 940 O O . VAL A 1 117 ? 7.097 -1.691 -6.570 1.00 89.50 117 VAL A O 1
ATOM 943 N N . LEU A 1 118 ? 6.323 -3.280 -5.188 1.00 90.12 118 LEU A N 1
ATOM 944 C CA . LEU A 1 118 ? 7.530 -4.099 -5.241 1.00 90.12 118 LEU A CA 1
ATOM 945 C C . LEU A 1 118 ? 7.752 -4.697 -6.623 1.00 90.12 118 LEU A C 1
ATOM 947 O O . LEU A 1 118 ? 8.879 -4.671 -7.106 1.00 90.12 118 LEU A O 1
ATOM 951 N N . PHE A 1 119 ? 6.709 -5.215 -7.272 1.00 90.75 119 PHE A N 1
ATOM 952 C CA . PHE A 1 119 ? 6.890 -5.936 -8.528 1.00 90.75 119 PHE A CA 1
ATOM 953 C C . PHE A 1 119 ? 7.454 -5.043 -9.651 1.00 90.75 119 PHE A C 1
ATOM 955 O O . PHE A 1 119 ? 8.472 -5.424 -10.232 1.00 90.75 119 PHE A O 1
ATOM 962 N N . PRO A 1 120 ? 6.920 -3.829 -9.916 1.00 86.12 120 PRO A N 1
ATOM 963 C CA . PRO A 1 120 ? 7.530 -2.917 -10.888 1.00 86.12 120 PRO A CA 1
ATOM 964 C C . PRO A 1 120 ? 8.968 -2.540 -10.530 1.00 86.12 120 PRO A C 1
ATOM 966 O O . PRO A 1 120 ? 9.820 -2.445 -11.407 1.00 86.12 120 PRO A O 1
ATOM 969 N N . THR A 1 121 ? 9.252 -2.362 -9.237 1.00 85.44 121 THR A N 1
ATOM 970 C CA . THR A 1 121 ? 10.595 -2.016 -8.754 1.00 85.44 121 THR A CA 1
ATOM 971 C C . THR A 1 121 ? 11.591 -3.151 -9.009 1.00 85.44 121 THR A C 1
ATOM 973 O O . THR A 1 121 ? 12.718 -2.903 -9.431 1.00 85.44 121 THR A O 1
ATOM 976 N N . LEU A 1 122 ? 11.175 -4.404 -8.800 1.00 89.69 122 LEU A N 1
ATOM 977 C CA . LEU A 1 122 ? 11.997 -5.586 -9.062 1.00 89.69 122 LEU A CA 1
ATOM 978 C C . LEU A 1 122 ? 12.237 -5.801 -10.558 1.00 89.69 122 LEU A C 1
ATOM 980 O O . LEU A 1 122 ? 13.368 -6.087 -10.946 1.00 89.69 122 LEU A O 1
ATOM 984 N N . LEU A 1 123 ? 11.212 -5.616 -11.398 1.00 87.94 123 LEU A N 1
ATOM 985 C CA . LEU A 1 123 ? 11.380 -5.649 -12.854 1.00 87.94 123 LEU A CA 1
ATOM 986 C C . LEU A 1 123 ? 12.386 -4.597 -13.315 1.00 87.94 123 LEU A C 1
ATOM 988 O O . LEU A 1 123 ? 13.281 -4.891 -14.104 1.00 87.94 123 LEU A O 1
ATOM 992 N N . PHE A 1 124 ? 12.265 -3.382 -12.786 1.00 83.62 124 PHE A N 1
ATOM 993 C CA . PHE A 1 124 ? 13.176 -2.301 -13.117 1.00 83.62 124 PHE A CA 1
ATOM 994 C C . PHE A 1 124 ? 14.623 -2.629 -12.732 1.00 83.62 124 PHE A C 1
ATOM 996 O O . PHE A 1 124 ? 15.539 -2.473 -13.539 1.00 83.62 124 PHE A O 1
ATOM 1003 N N . LEU A 1 125 ? 14.829 -3.137 -11.514 1.00 85.94 125 LEU A N 1
ATOM 1004 C CA . LEU A 1 125 ? 16.150 -3.533 -11.037 1.00 85.94 125 LEU A CA 1
ATOM 1005 C C . LEU A 1 125 ? 16.742 -4.667 -11.885 1.00 85.94 125 LEU A C 1
ATOM 1007 O O . LEU A 1 125 ? 17.908 -4.605 -12.262 1.00 85.94 125 LEU A O 1
ATOM 1011 N N . SER A 1 126 ? 15.929 -5.666 -12.238 1.00 86.88 126 SER A N 1
ATOM 1012 C CA . SER A 1 126 ? 16.338 -6.765 -13.117 1.00 86.88 126 SER A CA 1
ATOM 1013 C C . SER A 1 126 ? 16.768 -6.257 -14.497 1.00 86.88 126 SER A C 1
ATOM 1015 O O . SER A 1 126 ? 17.824 -6.647 -14.995 1.00 86.88 126 SER A O 1
ATOM 1017 N N . SER A 1 127 ? 16.021 -5.308 -15.071 1.00 84.12 127 SER A N 1
ATOM 1018 C CA . SER A 1 127 ? 16.394 -4.646 -16.325 1.00 84.12 127 SER A CA 1
ATOM 1019 C C . SER A 1 127 ? 17.736 -3.915 -16.214 1.00 84.12 127 SER A C 1
ATOM 1021 O O . SER A 1 127 ? 18.575 -4.028 -17.105 1.00 84.12 127 SER A O 1
ATOM 1023 N N . ALA A 1 128 ? 17.964 -3.182 -15.1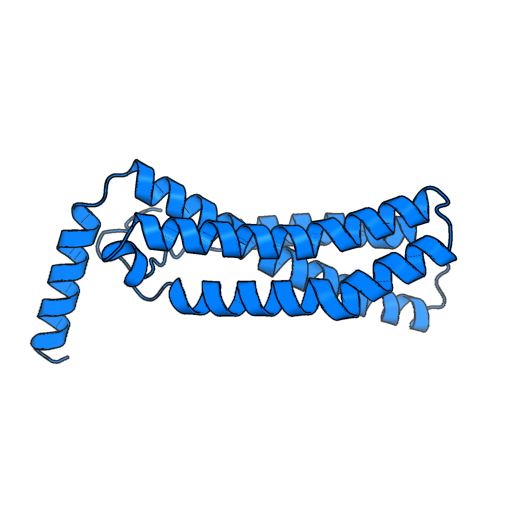20 1.00 82.62 128 ALA A N 1
ATOM 1024 C CA . ALA A 1 128 ? 19.204 -2.439 -14.897 1.00 82.62 128 ALA A CA 1
ATOM 1025 C C . ALA A 1 128 ? 20.431 -3.353 -14.707 1.00 82.62 128 ALA A C 1
ATOM 1027 O O . ALA A 1 128 ? 21.549 -2.952 -15.019 1.00 82.62 128 ALA A O 1
ATOM 1028 N N . MET A 1 129 ? 20.226 -4.583 -14.226 1.00 86.06 129 MET A N 1
ATOM 1029 C CA . MET A 1 129 ? 21.276 -5.591 -14.036 1.00 86.06 129 MET A CA 1
ATOM 1030 C C . MET A 1 129 ? 21.572 -6.427 -15.294 1.00 86.06 129 MET A C 1
ATOM 1032 O O . MET A 1 129 ? 22.367 -7.361 -15.224 1.00 86.06 129 MET A O 1
ATOM 1036 N N . GLY A 1 130 ? 20.960 -6.107 -16.439 1.00 85.19 130 GLY A N 1
ATOM 1037 C CA . GLY A 1 130 ? 21.168 -6.840 -17.691 1.00 85.19 130 GLY A CA 1
ATOM 1038 C C . GLY A 1 130 ? 20.314 -8.102 -17.827 1.00 85.19 130 GLY A C 1
ATOM 1039 O O . GLY A 1 130 ? 20.712 -9.032 -18.526 1.00 85.19 130 GLY A O 1
ATOM 1040 N N . GLY A 1 131 ? 19.155 -8.151 -17.161 1.00 85.19 131 GLY A N 1
ATOM 1041 C CA . GLY A 1 131 ? 18.183 -9.232 -17.323 1.00 85.19 131 GLY A CA 1
ATOM 1042 C C . GLY A 1 131 ? 17.735 -9.415 -18.778 1.00 85.19 131 GLY A C 1
ATOM 1043 O O . GLY A 1 131 ? 17.724 -8.471 -19.574 1.00 85.19 131 GLY A O 1
ATOM 1044 N N . SER A 1 132 ? 17.353 -10.645 -19.130 1.00 89.25 132 SER A N 1
ATOM 1045 C CA . SER A 1 132 ? 16.884 -10.974 -20.478 1.00 89.25 132 SER A CA 1
ATOM 1046 C C . SER A 1 132 ? 15.639 -10.160 -20.840 1.00 89.25 132 SER A C 1
ATOM 1048 O O . SER A 1 132 ? 14.669 -10.117 -20.080 1.00 89.25 132 SER A O 1
ATOM 1050 N N . ARG A 1 133 ? 15.640 -9.531 -22.025 1.00 85.31 133 ARG A N 1
ATOM 1051 C CA . ARG A 1 133 ? 14.500 -8.728 -22.510 1.00 85.31 133 ARG A CA 1
ATOM 1052 C C . ARG A 1 133 ? 13.235 -9.573 -22.662 1.00 85.31 133 ARG A C 1
ATOM 1054 O O . ARG A 1 133 ? 12.150 -9.072 -22.373 1.00 85.31 133 ARG A O 1
ATOM 1061 N N . ASP A 1 134 ? 13.378 -10.836 -23.057 1.00 88.38 134 ASP A N 1
ATOM 1062 C CA . ASP A 1 134 ? 12.251 -11.755 -23.240 1.00 88.38 134 ASP A CA 1
ATOM 1063 C C . ASP A 1 134 ? 11.629 -12.143 -21.892 1.00 88.38 134 ASP A C 1
ATOM 1065 O O . ASP A 1 134 ? 10.408 -12.104 -21.730 1.00 88.38 134 ASP A O 1
ATOM 1069 N N . GLU A 1 135 ? 12.461 -12.426 -20.885 1.00 86.38 135 GLU A N 1
ATOM 1070 C CA . GLU A 1 135 ? 11.995 -12.726 -19.525 1.00 86.38 135 GLU A CA 1
ATOM 1071 C C . GLU A 1 135 ? 11.338 -11.504 -18.874 1.00 86.38 135 GLU A C 1
ATOM 1073 O O . GLU A 1 135 ? 10.258 -11.612 -18.287 1.00 86.38 135 GLU A O 1
ATOM 1078 N N . LEU A 1 136 ? 11.950 -10.325 -19.025 1.00 88.94 136 LEU A N 1
ATOM 1079 C CA . LEU A 1 136 ? 11.418 -9.064 -18.512 1.00 88.94 136 LEU A CA 1
ATOM 1080 C C . LEU A 1 136 ? 10.068 -8.723 -19.157 1.00 88.94 136 LEU A C 1
ATOM 1082 O O . LEU A 1 136 ? 9.141 -8.304 -18.463 1.00 88.94 136 LEU A O 1
ATOM 1086 N N . SER A 1 137 ? 9.940 -8.928 -20.471 1.00 88.44 137 SER A N 1
ATOM 1087 C CA . SER A 1 137 ? 8.691 -8.710 -21.204 1.00 88.44 137 SER A CA 1
ATOM 1088 C C . SER A 1 137 ? 7.594 -9.677 -20.754 1.00 88.44 137 SER A C 1
ATOM 1090 O O . SER A 1 137 ? 6.465 -9.252 -20.487 1.00 88.44 137 SER A O 1
ATOM 1092 N N . GLY A 1 138 ? 7.925 -10.961 -20.584 1.00 91.62 138 GLY A N 1
ATOM 1093 C CA . GLY A 1 138 ? 6.997 -11.967 -20.068 1.00 91.62 138 GLY A CA 1
ATOM 1094 C C . GLY A 1 138 ? 6.511 -11.642 -18.653 1.00 91.62 138 GLY A C 1
ATOM 1095 O O . GLY A 1 138 ? 5.304 -11.611 -18.398 1.00 91.62 138 GLY A O 1
ATOM 1096 N N . ALA A 1 139 ? 7.433 -11.320 -17.743 1.00 91.12 139 ALA A N 1
ATOM 1097 C CA . ALA A 1 139 ? 7.110 -10.962 -16.363 1.00 91.12 139 ALA A CA 1
ATOM 1098 C C . ALA A 1 139 ? 6.333 -9.635 -16.266 1.00 91.12 139 ALA A C 1
ATOM 1100 O O . ALA A 1 139 ? 5.370 -9.531 -15.501 1.00 91.12 139 ALA A O 1
ATOM 1101 N N . GLY A 1 140 ? 6.696 -8.641 -17.082 1.00 90.81 140 GLY A N 1
ATOM 1102 C CA . GLY A 1 140 ? 5.971 -7.378 -17.224 1.00 90.81 140 GLY A CA 1
ATOM 1103 C C . GLY A 1 140 ? 4.541 -7.570 -17.715 1.00 90.81 140 GLY A C 1
ATOM 1104 O O . GLY A 1 140 ? 3.618 -6.980 -17.154 1.00 90.81 140 GLY A O 1
ATOM 1105 N N . THR A 1 141 ? 4.337 -8.448 -18.698 1.00 92.12 141 THR A N 1
ATOM 1106 C CA . THR A 1 141 ? 3.007 -8.771 -19.234 1.00 92.12 141 THR A CA 1
ATOM 1107 C C . THR A 1 141 ? 2.151 -9.492 -18.198 1.00 92.12 141 THR A C 1
ATOM 1109 O O . THR A 1 141 ? 1.014 -9.087 -17.958 1.00 92.12 141 THR A O 1
ATOM 1112 N N . LEU A 1 142 ? 2.702 -10.511 -17.526 1.00 93.94 142 LEU A N 1
ATOM 1113 C CA . LEU A 1 142 ? 2.013 -11.222 -16.445 1.00 93.94 142 LEU A CA 1
ATOM 1114 C C . LEU A 1 142 ? 1.534 -10.244 -15.366 1.00 93.94 142 LEU A C 1
ATOM 1116 O O . LEU A 1 142 ? 0.388 -10.305 -14.910 1.00 93.94 142 LEU A O 1
ATOM 1120 N N . TYR A 1 143 ? 2.404 -9.312 -14.982 1.00 93.31 143 TYR A N 1
ATOM 1121 C CA . TYR A 1 143 ? 2.067 -8.325 -13.977 1.00 93.31 143 TYR A CA 1
ATOM 1122 C C . TYR A 1 143 ? 1.034 -7.313 -14.451 1.00 93.31 143 TYR A C 1
ATOM 1124 O O . TYR A 1 143 ? 0.025 -7.129 -13.778 1.00 93.31 143 TYR A O 1
ATOM 1132 N N . GLY A 1 144 ? 1.255 -6.682 -15.602 1.00 89.94 144 GLY A N 1
ATOM 1133 C CA . GLY A 1 144 ? 0.371 -5.639 -16.112 1.00 89.94 144 GLY A CA 1
ATOM 1134 C C . GLY A 1 144 ? -1.035 -6.145 -16.436 1.00 89.94 144 GLY A C 1
ATOM 1135 O O . GLY A 1 144 ? -2.005 -5.430 -16.194 1.00 89.94 144 GLY A O 1
ATOM 1136 N N . VAL A 1 145 ? -1.157 -7.376 -16.943 1.00 93.44 145 VAL A N 1
ATOM 1137 C CA . VAL A 1 145 ? -2.437 -7.936 -17.410 1.00 93.44 145 VAL A CA 1
ATOM 1138 C C . VAL A 1 145 ? -3.190 -8.684 -16.312 1.00 93.44 145 VAL A C 1
ATOM 1140 O O . VAL A 1 145 ? -4.415 -8.610 -16.267 1.00 93.44 145 VAL A O 1
ATOM 1143 N N . PHE A 1 146 ? -2.494 -9.390 -15.416 1.00 94.38 146 PHE A N 1
ATOM 1144 C CA . PHE A 1 146 ? -3.151 -10.244 -14.419 1.00 94.38 146 PHE A CA 1
ATOM 1145 C C . PHE A 1 146 ? -2.933 -9.753 -12.992 1.00 94.38 146 PHE A C 1
ATOM 1147 O O . PHE A 1 146 ? -3.900 -9.463 -12.287 1.00 94.38 146 PHE A O 1
ATOM 1154 N N . ILE A 1 147 ? -1.677 -9.632 -12.554 1.00 94.38 147 ILE A N 1
ATOM 1155 C CA . ILE A 1 147 ? -1.373 -9.377 -11.137 1.00 94.38 147 ILE A CA 1
ATOM 1156 C C . ILE A 1 147 ? -1.861 -7.990 -10.714 1.00 94.38 147 ILE A C 1
ATOM 1158 O O . ILE A 1 147 ? -2.583 -7.875 -9.726 1.00 94.38 147 ILE A O 1
ATOM 1162 N N . ALA A 1 148 ? -1.511 -6.941 -11.458 1.00 92.75 148 ALA A N 1
ATOM 1163 C CA . ALA A 1 148 ? -1.870 -5.574 -11.110 1.00 92.75 148 ALA A CA 1
ATOM 1164 C C . ALA A 1 148 ? -3.395 -5.364 -11.081 1.00 92.75 148 ALA A C 1
ATOM 1166 O O . ALA A 1 148 ? -3.878 -4.854 -10.068 1.00 92.75 148 ALA A O 1
ATOM 1167 N N . PRO A 1 149 ? -4.190 -5.809 -12.079 1.00 94.94 149 PRO A N 1
ATOM 1168 C CA . PRO A 1 149 ? -5.648 -5.717 -12.003 1.00 94.94 149 PRO A CA 1
ATOM 1169 C C . PRO A 1 149 ? -6.247 -6.462 -10.808 1.00 94.94 149 PRO A C 1
ATOM 1171 O O . PRO A 1 149 ? -7.102 -5.908 -10.118 1.00 94.94 149 PRO A O 1
ATOM 1174 N N . ILE A 1 150 ? -5.769 -7.675 -10.508 1.00 95.94 150 ILE A N 1
ATOM 1175 C CA . ILE A 1 150 ? -6.228 -8.440 -9.339 1.00 95.94 150 ILE A CA 1
ATOM 1176 C C . ILE A 1 150 ? -5.895 -7.686 -8.046 1.00 95.94 150 ILE A C 1
ATOM 1178 O O . ILE A 1 150 ? -6.771 -7.500 -7.202 1.00 95.94 150 ILE A O 1
ATOM 1182 N N . CYS A 1 151 ? -4.664 -7.194 -7.891 1.00 95.19 151 CYS A N 1
ATOM 1183 C CA . CYS A 1 151 ? -4.259 -6.427 -6.714 1.00 95.19 151 CYS A CA 1
ATOM 1184 C C . CYS A 1 151 ? -5.055 -5.124 -6.566 1.00 95.19 151 CYS A C 1
ATOM 1186 O O . CYS A 1 151 ? -5.437 -4.780 -5.451 1.00 95.19 151 CYS A O 1
ATOM 1188 N N . ILE A 1 152 ? -5.350 -4.423 -7.665 1.00 93.44 152 ILE A N 1
ATOM 1189 C CA . ILE A 1 152 ? -6.192 -3.219 -7.655 1.00 93.44 152 ILE A CA 1
ATOM 1190 C C . ILE A 1 152 ? -7.611 -3.564 -7.195 1.00 93.44 152 ILE A C 1
ATOM 1192 O O . ILE A 1 152 ? -8.155 -2.866 -6.343 1.00 93.44 152 ILE A O 1
ATOM 1196 N N . LEU A 1 153 ? -8.204 -4.649 -7.702 1.00 95.38 153 LEU A N 1
ATOM 1197 C CA . LEU A 1 153 ? -9.535 -5.094 -7.279 1.00 95.38 153 LEU A CA 1
ATOM 1198 C C . LEU A 1 153 ? -9.570 -5.439 -5.787 1.00 95.38 153 LEU A C 1
ATOM 1200 O O . LEU A 1 153 ? -10.448 -4.957 -5.072 1.00 95.38 153 LEU A O 1
ATOM 1204 N N . VAL A 1 154 ? -8.597 -6.219 -5.306 1.00 95.38 154 VAL A N 1
ATOM 1205 C CA . VAL A 1 154 ? -8.457 -6.554 -3.880 1.00 95.38 154 VAL A CA 1
ATOM 1206 C C . VAL A 1 154 ? -8.321 -5.282 -3.047 1.00 95.38 154 VAL A C 1
ATOM 1208 O O . VAL A 1 154 ? -9.060 -5.097 -2.082 1.00 95.38 154 VAL A O 1
ATOM 1211 N N . PHE A 1 155 ? -7.430 -4.374 -3.448 1.00 93.75 155 PHE A N 1
ATOM 1212 C CA . PHE A 1 155 ? -7.211 -3.107 -2.762 1.00 93.75 155 PHE A CA 1
ATOM 1213 C C . PHE A 1 155 ? -8.495 -2.278 -2.672 1.00 93.75 155 PHE A C 1
ATOM 1215 O O . PHE A 1 155 ? -8.858 -1.834 -1.586 1.00 93.75 155 PHE A O 1
ATOM 1222 N N . LEU A 1 156 ? -9.215 -2.105 -3.785 1.00 93.75 156 LEU A N 1
ATOM 1223 C CA . LEU A 1 156 ? -10.459 -1.336 -3.823 1.00 93.75 156 LEU A CA 1
ATOM 1224 C C . LEU A 1 156 ? -11.529 -1.957 -2.923 1.00 93.75 156 LEU A C 1
ATOM 1226 O O . LEU A 1 156 ? -12.132 -1.243 -2.122 1.00 93.75 156 LEU A O 1
ATOM 1230 N N . LEU A 1 157 ? -11.743 -3.273 -3.007 1.00 94.31 157 LEU A N 1
ATOM 1231 C CA . LEU A 1 157 ? -12.715 -3.973 -2.165 1.00 94.31 157 LEU A CA 1
ATOM 1232 C C . LEU A 1 157 ? -12.389 -3.793 -0.678 1.00 94.31 157 LEU A C 1
ATOM 1234 O O . LEU A 1 157 ? -13.249 -3.363 0.093 1.00 94.31 157 LEU A O 1
ATOM 1238 N N . CYS A 1 158 ? -11.143 -4.048 -0.277 1.00 93.19 158 CYS A N 1
ATOM 1239 C CA . CYS A 1 158 ? -10.710 -3.874 1.107 1.00 93.19 158 CYS A CA 1
ATOM 1240 C C . CYS A 1 158 ? -10.836 -2.413 1.573 1.00 93.19 158 CYS A C 1
ATOM 1242 O O . CYS A 1 158 ? -11.352 -2.159 2.667 1.00 93.19 158 CYS A O 1
ATOM 1244 N N . TYR A 1 159 ? -10.459 -1.458 0.719 1.00 90.31 159 TYR A N 1
ATOM 1245 C CA . TYR A 1 159 ? -10.586 -0.027 0.983 1.00 90.31 159 TYR A CA 1
ATOM 1246 C C . TYR A 1 159 ? -12.038 0.374 1.262 1.00 90.31 159 TYR A C 1
ATOM 1248 O O . TYR A 1 159 ? -12.302 1.126 2.205 1.00 90.31 159 TYR A O 1
ATOM 1256 N N . PHE A 1 160 ? -12.992 -0.134 0.472 1.00 89.38 160 PHE A N 1
ATOM 1257 C CA . PHE A 1 160 ? -14.414 0.152 0.662 1.00 89.38 160 PHE A CA 1
ATOM 1258 C C . PHE A 1 160 ? -14.928 -0.360 2.011 1.00 89.38 160 PHE A C 1
ATOM 1260 O O . PHE A 1 160 ? -15.621 0.384 2.708 1.00 89.38 160 PHE A O 1
ATOM 1267 N N . PHE A 1 161 ? -14.546 -1.574 2.421 1.00 86.88 161 PHE A N 1
ATOM 1268 C CA . PHE A 1 161 ? -14.935 -2.125 3.725 1.00 86.88 161 PHE A CA 1
ATOM 1269 C C . PHE A 1 161 ? -14.314 -1.359 4.905 1.00 86.88 161 PHE A C 1
ATOM 1271 O O . PHE A 1 161 ? -14.966 -1.140 5.928 1.00 86.88 161 PHE A O 1
ATOM 1278 N N . ASN A 1 162 ? -13.067 -0.903 4.763 1.00 88.94 162 ASN A N 1
ATOM 1279 C CA . ASN A 1 162 ? -12.306 -0.215 5.812 1.00 88.94 162 ASN A CA 1
ATOM 1280 C C . ASN A 1 162 ? -12.202 1.305 5.606 1.00 88.94 162 ASN A C 1
ATOM 1282 O O . ASN A 1 162 ? -11.241 1.965 6.039 1.00 88.94 162 ASN A O 1
ATOM 1286 N N . ARG A 1 163 ? -13.214 1.899 4.973 1.00 87.19 163 ARG A N 1
ATOM 1287 C CA . ARG A 1 163 ? -13.266 3.343 4.766 1.00 87.19 163 ARG A CA 1
ATOM 1288 C C . ARG A 1 163 ? -13.442 4.074 6.100 1.00 87.19 163 ARG A C 1
ATOM 1290 O O . ARG A 1 163 ? -14.375 3.822 6.855 1.00 87.19 163 ARG A O 1
ATOM 1297 N N . GLY A 1 164 ? -12.545 5.021 6.381 1.00 82.00 164 GLY A N 1
ATOM 1298 C CA . GLY A 1 164 ? -12.596 5.835 7.597 1.00 82.00 164 GLY A CA 1
ATOM 1299 C C . GLY A 1 164 ? -13.719 6.870 7.534 1.00 82.00 164 GLY A C 1
ATOM 1300 O O . GLY A 1 164 ? -13.568 7.887 6.857 1.00 82.00 164 GLY A O 1
ATOM 1301 N N . THR A 1 165 ? -14.825 6.614 8.229 1.00 83.88 165 THR A N 1
ATOM 1302 C CA . THR A 1 165 ? -16.008 7.493 8.278 1.00 83.88 165 THR A CA 1
ATOM 1303 C C . THR A 1 165 ? -16.230 8.128 9.646 1.00 83.88 165 THR A C 1
ATOM 1305 O O . THR A 1 165 ? -16.866 9.175 9.723 1.00 83.88 165 THR A O 1
ATOM 1308 N N . TYR A 1 166 ? -15.685 7.538 10.710 1.00 82.62 166 TYR A N 1
ATOM 1309 C CA . TYR A 1 166 ? -15.860 8.003 12.079 1.00 82.62 166 TYR A CA 1
ATOM 1310 C C . TYR A 1 166 ? -14.674 8.858 12.541 1.00 82.62 166 TYR A C 1
ATOM 1312 O O . TYR A 1 166 ? -13.509 8.513 12.309 1.00 82.62 166 TYR A O 1
ATOM 1320 N N . ILE A 1 167 ? -14.995 9.972 13.201 1.00 83.25 167 ILE A N 1
ATOM 1321 C CA . ILE A 1 167 ? -14.051 10.886 13.846 1.00 83.25 167 ILE A CA 1
ATOM 1322 C C . ILE A 1 167 ? -14.328 10.801 15.354 1.00 83.25 167 ILE A C 1
ATOM 1324 O O . ILE A 1 167 ? -15.441 11.139 15.761 1.00 83.25 167 ILE A O 1
ATOM 1328 N N . PRO A 1 168 ? -13.372 10.335 16.172 1.00 77.00 168 PRO A N 1
ATOM 1329 C CA . PRO A 1 168 ? -13.562 10.239 17.614 1.00 77.00 168 PRO A CA 1
ATOM 1330 C C . PRO A 1 168 ? -13.653 11.628 18.254 1.00 77.00 168 PRO A C 1
ATOM 1332 O O . PRO A 1 168 ? -12.964 12.562 17.842 1.00 77.00 168 PRO A O 1
ATOM 1335 N N . LYS A 1 169 ? -14.501 11.759 19.280 1.00 70.88 169 LYS A N 1
ATOM 1336 C CA . LYS A 1 169 ? -14.752 13.034 19.978 1.00 70.88 169 LYS A CA 1
ATOM 1337 C C . LYS A 1 169 ? -13.547 13.569 20.760 1.00 70.88 169 LYS A C 1
ATOM 1339 O O . LYS A 1 169 ? -13.431 14.782 20.916 1.00 70.88 169 LYS A O 1
ATOM 1344 N N . ASP A 1 170 ? -12.647 12.684 21.187 1.00 60.19 170 ASP A N 1
ATOM 1345 C CA . ASP A 1 170 ? -11.527 13.010 22.080 1.00 60.19 170 ASP A CA 1
ATOM 1346 C C . ASP A 1 170 ? -10.157 13.085 21.388 1.00 60.19 170 ASP A C 1
ATOM 1348 O O . ASP A 1 170 ? -9.138 13.154 22.075 1.00 60.19 170 ASP A O 1
ATOM 1352 N N . ASP A 1 171 ? -10.082 13.124 20.050 1.00 50.34 171 ASP A N 1
ATOM 1353 C CA . ASP A 1 171 ? -8.808 13.345 19.341 1.00 50.34 171 ASP A CA 1
ATOM 1354 C C . ASP A 1 171 ? -8.355 14.822 19.469 1.00 50.34 171 ASP A C 1
ATOM 1356 O O . ASP A 1 171 ? -8.274 15.584 18.507 1.00 50.34 171 ASP A O 1
ATOM 1360 N N . LYS A 1 172 ? -8.026 15.235 20.700 1.00 39.25 172 LYS A N 1
ATOM 1361 C 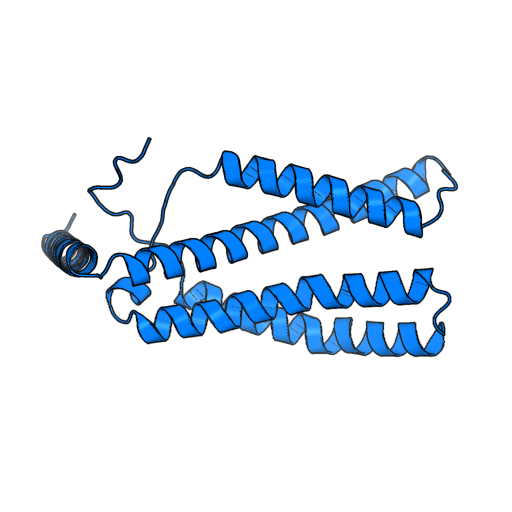CA . LYS A 1 172 ? -7.126 16.350 21.012 1.00 39.25 172 LYS A CA 1
ATOM 1362 C C . LYS A 1 172 ? -5.691 15.821 21.012 1.00 39.25 172 LYS A C 1
ATOM 1364 O O . LYS A 1 172 ? -5.075 15.687 22.063 1.00 39.25 172 LYS A O 1
ATOM 1369 N N . PHE A 1 173 ? -5.145 15.512 19.842 1.00 45.22 173 PHE A N 1
ATOM 1370 C CA . PHE A 1 173 ? -3.701 15.324 19.696 1.00 45.22 173 PHE A CA 1
ATOM 1371 C C . PHE A 1 173 ? -3.154 16.401 18.756 1.00 45.22 173 PHE A C 1
ATOM 1373 O O . PHE A 1 173 ? -3.381 16.361 17.546 1.00 45.22 173 PHE A O 1
ATOM 1380 N N . CYS A 1 174 ? -2.501 17.394 19.372 1.00 36.28 174 CYS A N 1
ATOM 1381 C CA . CYS A 1 174 ? -1.591 18.349 18.737 1.00 36.28 174 CYS A CA 1
ATOM 1382 C C . CYS A 1 174 ? -0.430 17.636 18.034 1.00 36.28 174 CYS A C 1
ATOM 1384 O O . CYS A 1 174 ? 0.064 16.635 18.603 1.00 36.28 174 CYS A O 1
#

pLDDT: mean 85.34, std 9.26, range [36.28, 95.94]

Sequence (174 aa):
MSEKFQAEMKELDEKFAAIPENLKKRYDKHRLIRCSSMVFLAFLFGIASVVSRLISYVDIQMPEPLLFCVAVVLSICLTAFCLKCYKTKKYSSFFIKNQDVSLTIFTFENTASLVLVLFPTLLFLSSAMGGSRDELSGAGTLYGVFIAPICILVFLLCYFFNRGTYIPKDDKFC

Foldseek 3Di:
DDPVVVVVLVVLLVLVVPDDVVLVVLVVVLVLLLLLLVQLVVQLVVQVVVVVVVCVVVVDDDDPLVSSVVSNVVSNVVSVVVSVVPDADFWFSLCSVPVVVLSVLSVLLSVLSCCVPVQVVVLSVCVVVVHDPVVSVVSVCCCVPPSNVVSVVSNVVSCVNTPGDDGHPPPPDD

Secondary structure (DSSP, 8-state):
--HHHHHHHHHHHHHHHHS-HHHHHHHHHHHHHHHHHHHHHHHHHHHHHHHHHHHHHHT----HHHHHHHHHHHHHHHHHHHHHH-----EEHHHHH-HHHHHHHHHHHHHHHHHHHHHHHHHHHHHHTT--HHHHHHHHHHIIIIIHHHHHHHHHHHHHHT-EEE--TT----

Radius of gyration: 20.51 Å; chains: 1; bounding box: 54×31×52 Å

Organism: NCBI:txid553220